Protein AF-A0AAI9K6M0-F1 (afdb_monomer)

Radius of gyration: 14.56 Å; Cα contacts (8 Å, |Δi|>4): 240; chains: 1; bounding box: 34×41×42 Å

Sequence (107 aa):
MFKSKKRSLSAPARIVSADGNKVVVEVEIDKAKYRRGQVVVATVSTKEKTTEGKPVIVSDVVAQGPIAEVSGKRVTICSSRNNPIVSRRAATEAKKHDTKVNVRVVQ

pLDDT: mean 75.02, std 12.08, range [38.41, 88.19]

Structure (mmCIF, N/CA/C/O backbone):
data_AF-A0AAI9K6M0-F1
#
_entry.id   AF-A0AAI9K6M0-F1
#
loop_
_atom_site.group_PDB
_atom_site.id
_atom_site.type_symbol
_atom_site.label_atom_id
_atom_site.label_alt_id
_atom_site.label_comp_id
_atom_site.label_asym_id
_atom_site.label_entity_id
_atom_site.label_seq_id
_atom_site.pdbx_PDB_ins_code
_atom_site.Cartn_x
_atom_site.Cartn_y
_atom_site.Cartn_z
_atom_site.occupancy
_atom_site.B_iso_or_equiv
_atom_site.auth_seq_id
_atom_site.auth_comp_id
_atom_site.auth_asym_id
_atom_site.auth_atom_id
_atom_site.pdbx_PDB_model_num
ATOM 1 N N . MET A 1 1 ? -20.239 31.210 7.810 1.00 39.84 1 MET A N 1
ATOM 2 C CA . MET A 1 1 ? -20.143 29.779 7.429 1.00 39.84 1 MET A CA 1
ATOM 3 C C . MET A 1 1 ? -18.761 29.501 6.847 1.00 39.84 1 MET A C 1
ATOM 5 O O . MET A 1 1 ? -18.516 29.821 5.690 1.00 39.84 1 MET A O 1
ATOM 9 N N . PHE A 1 2 ? -17.832 28.956 7.633 1.00 38.41 2 PHE A N 1
ATOM 10 C CA . PHE A 1 2 ? -16.512 28.576 7.121 1.00 38.41 2 PHE A CA 1
ATOM 11 C C . PHE A 1 2 ? -16.625 27.242 6.374 1.00 38.41 2 PHE A C 1
ATOM 13 O O . PHE A 1 2 ? -16.805 26.191 6.986 1.00 38.41 2 PHE A O 1
ATOM 20 N N . LYS A 1 3 ? -16.535 27.274 5.038 1.00 41.66 3 LYS A N 1
ATOM 21 C CA . LYS A 1 3 ? -16.321 26.067 4.231 1.00 41.66 3 LYS A CA 1
ATOM 22 C C . LYS A 1 3 ? -14.910 25.555 4.528 1.00 41.66 3 LYS A C 1
ATOM 24 O O . LYS A 1 3 ? -13.955 25.965 3.873 1.00 41.66 3 LYS A O 1
ATOM 29 N N . SER A 1 4 ? -14.765 24.683 5.525 1.00 43.78 4 SER A N 1
ATOM 30 C CA . SER A 1 4 ? -13.526 23.935 5.741 1.00 43.78 4 SER A CA 1
ATOM 31 C C . SER A 1 4 ? -13.212 23.160 4.465 1.00 43.78 4 SER A C 1
ATOM 33 O O . SER A 1 4 ? -13.819 22.123 4.201 1.00 43.78 4 SER A O 1
ATOM 35 N N . LYS A 1 5 ? -12.283 23.676 3.645 1.00 43.12 5 LYS A N 1
ATOM 36 C CA . LYS A 1 5 ? -11.641 22.919 2.565 1.00 43.12 5 LYS A CA 1
ATOM 37 C C . LYS A 1 5 ? -11.076 21.661 3.219 1.00 43.12 5 LYS A C 1
ATOM 39 O O . LYS A 1 5 ? -10.039 21.730 3.877 1.00 43.12 5 LYS A O 1
ATOM 44 N N . LYS A 1 6 ? -11.776 20.529 3.096 1.00 47.91 6 LYS A N 1
ATOM 45 C CA . LYS A 1 6 ? -11.281 19.215 3.509 1.00 47.91 6 LYS A CA 1
ATOM 46 C C . LYS A 1 6 ? -9.987 18.973 2.736 1.00 47.91 6 LYS A C 1
ATOM 48 O O . LYS A 1 6 ? -10.017 18.591 1.571 1.00 47.91 6 LYS A O 1
ATOM 53 N N . ARG A 1 7 ? -8.843 19.288 3.351 1.00 52.66 7 ARG A N 1
ATOM 54 C CA . ARG A 1 7 ? -7.521 18.985 2.798 1.00 52.66 7 ARG A CA 1
ATOM 55 C C . ARG A 1 7 ? -7.495 17.478 2.575 1.00 52.66 7 ARG A C 1
ATOM 57 O O . ARG A 1 7 ? -7.695 16.732 3.532 1.00 52.66 7 ARG A O 1
ATOM 64 N N . SER A 1 8 ? -7.301 17.036 1.333 1.00 59.09 8 SER A N 1
ATOM 65 C CA . SER A 1 8 ? -7.105 15.618 1.050 1.00 59.09 8 SER A CA 1
ATOM 66 C C . SER A 1 8 ? -5.919 15.146 1.884 1.00 59.09 8 SER A C 1
ATOM 68 O O . SER A 1 8 ? -4.797 15.616 1.689 1.00 59.09 8 SER A O 1
ATOM 70 N N . LEU A 1 9 ? -6.179 14.283 2.861 1.00 70.75 9 LEU A N 1
ATOM 71 C CA . LEU A 1 9 ? -5.144 13.711 3.709 1.00 70.75 9 LEU A CA 1
ATOM 72 C C . LEU A 1 9 ? -4.280 12.819 2.823 1.00 70.75 9 LEU A C 1
ATOM 74 O O . LEU A 1 9 ? -4.742 11.768 2.394 1.00 70.75 9 LEU A O 1
ATOM 78 N N . SER A 1 10 ? -3.074 13.288 2.512 1.00 76.06 10 SER A N 1
ATOM 79 C CA . SER A 1 10 ? -2.064 12.584 1.727 1.00 76.06 10 SER A CA 1
ATOM 80 C C . SER A 1 10 ? -0.781 12.565 2.540 1.00 76.06 10 SER A C 1
ATOM 82 O O . SER A 1 10 ? -0.367 13.614 3.043 1.00 76.06 10 SER A O 1
ATOM 84 N N . ALA A 1 11 ? -0.180 11.391 2.692 1.00 81.38 11 ALA A N 1
ATOM 85 C CA . ALA A 1 11 ? 1.047 11.225 3.446 1.00 81.38 11 ALA A CA 1
ATOM 86 C C . ALA A 1 11 ? 2.045 10.360 2.686 1.00 81.38 11 ALA A C 1
ATOM 88 O O . ALA A 1 11 ? 1.659 9.319 2.150 1.00 81.38 11 ALA A O 1
ATOM 89 N N . PRO A 1 12 ? 3.330 10.732 2.712 1.00 83.81 12 PRO A N 1
ATOM 90 C CA . PRO A 1 12 ? 4.367 9.809 2.320 1.00 83.81 12 PRO A CA 1
ATOM 91 C C . PRO A 1 12 ? 4.419 8.601 3.258 1.00 83.81 12 PRO A C 1
ATOM 93 O O . PRO A 1 12 ? 4.212 8.718 4.468 1.00 83.81 12 PRO A O 1
ATOM 96 N N . ALA A 1 13 ? 4.694 7.444 2.676 1.00 85.25 13 ALA A N 1
ATOM 97 C CA . ALA A 1 13 ? 4.718 6.151 3.322 1.00 85.25 13 ALA A CA 1
ATOM 98 C C . ALA A 1 13 ? 5.705 5.205 2.630 1.00 85.25 13 ALA A C 1
ATOM 100 O O . ALA A 1 13 ? 6.213 5.488 1.544 1.00 85.25 13 ALA A O 1
ATOM 101 N N . ARG A 1 14 ? 5.938 4.052 3.248 1.00 85.00 14 ARG A N 1
ATOM 102 C CA . ARG A 1 14 ? 6.734 2.945 2.710 1.00 85.00 14 ARG A CA 1
ATOM 103 C C . ARG A 1 14 ? 5.972 1.641 2.867 1.00 85.00 14 ARG A C 1
ATOM 105 O O . ARG A 1 14 ? 5.189 1.498 3.803 1.00 85.00 14 ARG A O 1
ATOM 112 N N . ILE A 1 15 ? 6.183 0.686 1.969 1.00 84.19 15 ILE A N 1
ATOM 113 C CA . ILE A 1 15 ? 5.539 -0.629 2.071 1.00 84.19 15 ILE A CA 1
ATOM 114 C C . ILE A 1 15 ? 6.376 -1.520 2.975 1.00 84.19 15 ILE A C 1
ATOM 116 O O . ILE A 1 15 ? 7.538 -1.791 2.690 1.00 84.19 15 ILE A O 1
ATOM 120 N N . VAL A 1 16 ? 5.760 -2.018 4.042 1.00 84.50 16 VAL A N 1
ATOM 121 C CA . VAL A 1 16 ? 6.390 -2.946 4.987 1.00 84.50 16 VAL A CA 1
ATOM 122 C C . VAL A 1 16 ? 6.048 -4.388 4.618 1.00 84.50 16 VAL A C 1
ATOM 124 O O . VAL A 1 16 ? 6.925 -5.257 4.580 1.00 84.50 16 VAL A O 1
ATOM 127 N N . SER A 1 17 ? 4.778 -4.647 4.293 1.00 82.25 17 SER A N 1
ATOM 128 C CA . SER A 1 17 ? 4.329 -5.966 3.843 1.00 82.25 17 SER A CA 1
ATOM 129 C C . SER A 1 17 ? 3.220 -5.891 2.806 1.00 82.25 17 SER A C 1
ATOM 131 O O . SER A 1 17 ? 2.437 -4.942 2.784 1.00 82.25 17 SER A O 1
ATOM 133 N N . ALA A 1 18 ? 3.146 -6.922 1.973 1.00 77.88 18 ALA A N 1
ATOM 134 C CA . ALA A 1 18 ? 2.099 -7.124 0.986 1.00 77.88 18 ALA A CA 1
ATOM 135 C C . ALA A 1 18 ? 1.746 -8.618 0.957 1.00 77.88 18 ALA A C 1
ATOM 137 O O . ALA A 1 18 ? 2.370 -9.398 0.242 1.00 77.88 18 ALA A O 1
ATOM 138 N N . ASP A 1 19 ? 0.748 -9.002 1.755 1.00 77.00 19 ASP A N 1
ATOM 139 C CA . ASP A 1 19 ? 0.326 -10.388 1.958 1.00 77.00 19 ASP A CA 1
ATOM 140 C C . ASP A 1 19 ? -1.116 -10.577 1.485 1.00 77.00 19 ASP A C 1
ATOM 142 O O . ASP A 1 19 ? -2.080 -10.145 2.124 1.00 77.00 19 ASP A O 1
ATOM 146 N N . GLY A 1 20 ? -1.275 -11.238 0.336 1.00 76.31 20 GLY A N 1
ATOM 147 C CA . GLY A 1 20 ? -2.587 -11.491 -0.257 1.00 76.31 20 GLY A CA 1
ATOM 148 C C . GLY A 1 20 ? -3.336 -10.190 -0.557 1.00 76.31 20 GLY A C 1
ATOM 149 O O . GLY A 1 20 ? -2.953 -9.448 -1.457 1.00 76.31 20 GLY A O 1
ATOM 150 N N . ASN A 1 21 ? -4.416 -9.934 0.186 1.00 78.88 21 ASN A N 1
ATOM 151 C CA . ASN A 1 21 ? -5.248 -8.733 0.066 1.00 78.88 21 ASN A CA 1
ATOM 152 C C . ASN A 1 21 ? -4.932 -7.651 1.119 1.00 78.88 21 ASN A C 1
ATOM 154 O O . ASN A 1 21 ? -5.625 -6.632 1.184 1.00 78.88 21 ASN A O 1
ATOM 158 N N . LYS A 1 22 ? -3.918 -7.875 1.961 1.00 81.88 22 LYS A N 1
ATOM 159 C CA . LYS A 1 22 ? -3.483 -6.944 3.004 1.00 81.88 22 LYS A CA 1
ATOM 160 C C . LYS A 1 22 ?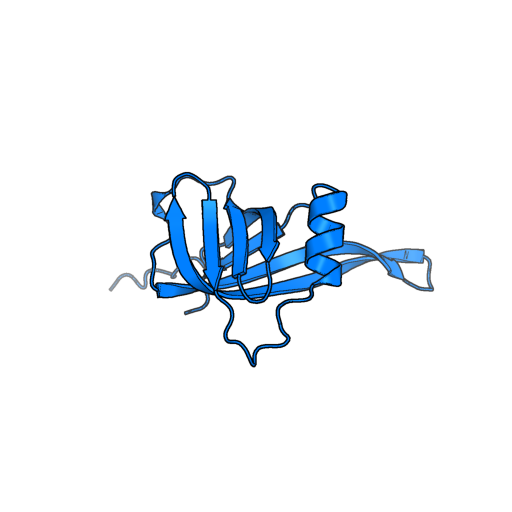 -2.165 -6.303 2.600 1.00 81.88 22 LYS A C 1
ATOM 162 O O . LYS A 1 22 ? -1.188 -6.994 2.325 1.00 81.88 22 LYS A O 1
ATOM 167 N N . VAL A 1 23 ? -2.126 -4.977 2.622 1.00 84.75 23 VAL A N 1
ATOM 168 C CA . VAL A 1 23 ? -0.893 -4.210 2.434 1.00 84.75 23 VAL A CA 1
ATOM 169 C C . VAL A 1 23 ? -0.662 -3.381 3.684 1.00 84.75 23 VAL A C 1
ATOM 171 O O . VAL A 1 23 ? -1.525 -2.612 4.104 1.00 84.75 23 VAL A O 1
ATOM 174 N N . VAL A 1 24 ? 0.500 -3.564 4.298 1.00 85.81 24 VAL A N 1
ATOM 175 C CA . VAL A 1 24 ? 0.929 -2.805 5.470 1.00 85.81 24 VAL A CA 1
ATOM 176 C C . VAL A 1 24 ? 1.875 -1.721 4.993 1.00 85.81 24 VAL A C 1
ATOM 178 O O . VAL A 1 24 ? 2.936 -2.013 4.434 1.00 85.81 24 VAL A O 1
ATOM 181 N N . VAL A 1 25 ? 1.490 -0.473 5.233 1.00 85.69 25 VAL A N 1
ATOM 182 C CA . VAL A 1 25 ? 2.296 0.704 4.919 1.00 85.69 25 VAL A CA 1
ATOM 183 C C . VAL A 1 25 ? 2.705 1.410 6.201 1.00 85.69 25 VAL A C 1
ATOM 185 O O . VAL A 1 25 ? 1.931 1.494 7.149 1.00 85.69 25 VAL A O 1
ATOM 188 N N . GLU A 1 26 ? 3.920 1.929 6.240 1.00 86.69 26 GLU A N 1
ATOM 189 C CA . GLU A 1 26 ? 4.406 2.777 7.319 1.00 86.69 26 GLU A CA 1
ATOM 190 C C . GLU A 1 26 ? 4.414 4.225 6.842 1.00 86.69 26 GLU A C 1
ATOM 192 O O . GLU A 1 26 ? 5.143 4.566 5.915 1.00 86.69 26 GLU A O 1
ATOM 197 N N . VAL A 1 27 ? 3.560 5.066 7.425 1.00 85.31 27 VAL A N 1
ATOM 198 C CA . VAL A 1 27 ? 3.442 6.487 7.081 1.00 85.31 27 VAL A CA 1
ATOM 199 C C . VAL A 1 27 ? 4.493 7.310 7.827 1.00 85.31 27 VAL A C 1
ATOM 201 O O . VAL A 1 27 ? 4.728 7.118 9.017 1.00 85.31 27 VAL A O 1
ATOM 204 N N . GLU A 1 28 ? 5.115 8.277 7.151 1.00 81.38 28 GLU A N 1
ATOM 205 C CA . GLU A 1 28 ? 6.121 9.153 7.777 1.00 81.38 28 GLU A CA 1
ATOM 206 C C . GLU A 1 28 ? 5.481 10.161 8.759 1.00 81.38 28 GLU A C 1
ATOM 208 O O . GLU A 1 28 ? 6.175 10.730 9.600 1.00 81.38 28 GLU A O 1
ATOM 213 N N . ILE A 1 29 ? 4.158 10.369 8.681 1.00 70.75 29 ILE A N 1
ATOM 214 C CA . ILE A 1 29 ? 3.406 11.336 9.498 1.00 70.75 29 ILE A CA 1
ATOM 215 C C . ILE A 1 29 ? 2.814 10.665 10.745 1.00 70.75 29 ILE A C 1
ATOM 217 O O . ILE A 1 29 ? 2.391 9.512 10.711 1.00 70.75 29 ILE A O 1
ATOM 221 N N . ASP A 1 30 ? 2.739 11.421 11.839 1.00 61.47 30 ASP A N 1
ATOM 222 C CA . ASP A 1 30 ? 2.202 10.963 13.118 1.00 61.47 30 ASP A CA 1
ATOM 223 C C . ASP A 1 30 ? 0.717 10.538 13.071 1.00 61.47 30 ASP A C 1
ATOM 225 O O . ASP A 1 30 ? -0.098 11.069 12.306 1.00 61.47 30 ASP A O 1
ATOM 229 N N . LYS A 1 31 ? 0.379 9.584 13.948 1.00 56.75 31 LYS A N 1
ATOM 230 C CA . LYS A 1 31 ? -0.835 8.739 14.009 1.00 56.75 31 LYS A CA 1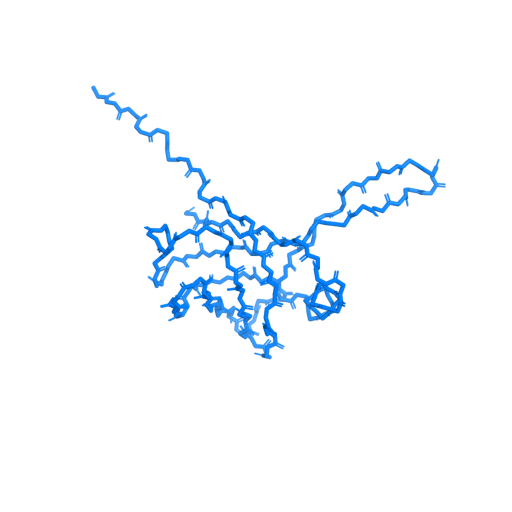
ATOM 231 C C . LYS A 1 31 ? -2.188 9.444 13.903 1.00 56.75 31 LYS A C 1
ATOM 233 O O . LYS A 1 31 ? -3.188 8.803 13.591 1.00 56.75 31 LYS A O 1
ATOM 238 N N . ALA A 1 32 ? -2.254 10.744 14.165 1.00 57.97 32 ALA A N 1
ATOM 239 C CA . ALA A 1 32 ? -3.507 11.457 14.413 1.00 57.97 32 ALA A CA 1
ATOM 240 C C . ALA A 1 32 ? -4.432 11.610 13.186 1.00 57.97 32 ALA A C 1
ATOM 242 O O . ALA A 1 32 ? -5.569 12.065 13.326 1.00 57.97 32 ALA A O 1
ATOM 243 N N . LYS A 1 33 ? -3.969 11.260 11.979 1.00 73.12 33 LYS A N 1
ATOM 244 C CA . LYS A 1 33 ? -4.681 11.550 10.723 1.00 73.12 33 LYS A CA 1
ATOM 245 C C . LYS A 1 33 ? -5.419 10.368 10.095 1.00 73.12 33 LYS A C 1
ATOM 247 O O . LYS A 1 33 ? -6.359 10.609 9.339 1.00 73.12 33 LYS A O 1
ATOM 252 N N . TYR A 1 34 ? -5.033 9.135 10.414 1.00 79.19 34 TYR A N 1
ATOM 253 C CA . TYR A 1 34 ? -5.625 7.926 9.840 1.00 79.19 34 TYR A CA 1
ATOM 254 C C . TYR A 1 34 ? -6.426 7.166 10.895 1.00 79.19 34 TYR A C 1
ATOM 256 O O . TYR A 1 34 ? -5.966 6.960 12.016 1.00 79.19 34 TYR A O 1
ATOM 264 N N . ARG A 1 35 ? -7.640 6.751 10.540 1.00 83.31 35 ARG A N 1
ATOM 265 C CA . ARG A 1 35 ? -8.568 6.030 11.415 1.00 83.31 35 ARG A CA 1
ATOM 266 C C . ARG A 1 35 ? -9.045 4.753 10.741 1.00 83.31 35 ARG A C 1
ATOM 268 O O . ARG A 1 35 ? -9.266 4.721 9.531 1.00 83.31 35 ARG A O 1
ATOM 275 N N . ARG A 1 36 ? -9.254 3.714 11.550 1.00 87.25 36 ARG A N 1
ATOM 276 C CA . ARG A 1 36 ? -9.854 2.451 11.107 1.00 87.25 36 ARG A CA 1
ATOM 277 C C . ARG A 1 36 ? -11.180 2.716 10.383 1.00 87.25 36 ARG A C 1
ATOM 279 O O . ARG A 1 36 ? -11.956 3.569 10.806 1.00 87.25 36 ARG A O 1
ATOM 286 N N . GLY A 1 37 ? -11.416 1.999 9.288 1.00 84.06 37 GLY A N 1
ATOM 287 C CA . GLY A 1 37 ? -12.609 2.140 8.449 1.00 84.06 37 GLY A CA 1
ATOM 288 C C . GLY A 1 37 ? -12.532 3.240 7.385 1.00 84.06 37 GLY A C 1
ATOM 289 O O . GLY A 1 37 ? -13.338 3.218 6.461 1.00 84.06 37 GLY A O 1
ATOM 290 N N . GLN A 1 38 ? -11.560 4.161 7.441 1.00 86.50 38 GLN A N 1
ATOM 291 C CA . GLN A 1 38 ? -11.348 5.099 6.335 1.00 86.50 38 GLN A CA 1
ATOM 292 C C . GLN A 1 38 ? -10.873 4.354 5.092 1.00 86.50 38 GLN A C 1
ATOM 294 O O . GLN A 1 38 ? -9.979 3.514 5.180 1.00 86.50 38 GLN A O 1
ATOM 299 N N . VAL A 1 39 ? -11.435 4.692 3.934 1.00 86.00 39 VAL A N 1
ATOM 300 C CA . VAL A 1 39 ? -10.952 4.178 2.654 1.00 86.00 39 VAL A CA 1
ATOM 301 C C . VAL A 1 39 ? -9.723 4.977 2.242 1.00 86.00 39 VAL A C 1
ATOM 303 O O . VAL A 1 39 ? -9.735 6.209 2.211 1.00 86.00 39 VAL A O 1
ATOM 306 N N . VAL A 1 40 ? -8.642 4.268 1.943 1.00 86.06 40 VAL A N 1
ATOM 307 C CA . VAL A 1 40 ? -7.387 4.857 1.485 1.00 86.06 40 VAL A CA 1
ATOM 308 C C . VAL A 1 40 ? -6.929 4.219 0.187 1.00 86.06 40 VAL A C 1
ATOM 310 O O . VAL A 1 40 ? -7.252 3.070 -0.115 1.00 86.06 40 VAL A O 1
ATOM 313 N N . VAL A 1 41 ? -6.147 4.986 -0.561 1.00 86.00 41 VAL A N 1
ATOM 314 C CA . VAL A 1 41 ? -5.421 4.550 -1.749 1.00 86.00 41 VAL A CA 1
ATOM 315 C C . VAL A 1 41 ? -3.941 4.794 -1.498 1.00 86.00 41 VAL A C 1
ATOM 317 O O . VAL A 1 41 ? -3.546 5.905 -1.143 1.00 86.00 41 VAL A O 1
ATOM 320 N N . ALA A 1 42 ? -3.131 3.757 -1.669 1.00 83.12 42 ALA A N 1
ATOM 321 C CA . ALA A 1 42 ? -1.681 3.832 -1.654 1.00 83.12 42 ALA A CA 1
ATOM 322 C C . ALA A 1 42 ? -1.170 3.778 -3.095 1.00 83.12 42 ALA A C 1
ATOM 324 O O . ALA A 1 42 ? -1.440 2.810 -3.805 1.00 83.12 42 ALA A O 1
ATOM 325 N N . THR A 1 43 ? -0.431 4.799 -3.521 1.00 84.69 43 THR A N 1
ATOM 326 C CA . THR A 1 43 ? 0.166 4.887 -4.858 1.00 84.69 43 THR A CA 1
ATOM 327 C C . THR A 1 43 ? 1.679 4.983 -4.769 1.00 84.69 43 THR A C 1
ATOM 329 O O . THR A 1 43 ? 2.193 5.760 -3.964 1.00 84.69 43 THR A O 1
ATOM 332 N N . VAL A 1 44 ? 2.398 4.249 -5.608 1.00 82.19 44 VAL A N 1
ATOM 333 C CA . VAL A 1 44 ? 3.837 4.436 -5.807 1.00 82.19 44 VAL A CA 1
ATOM 334 C C . VAL A 1 44 ? 4.047 5.325 -7.025 1.00 82.19 44 VAL A C 1
ATOM 336 O O . VAL A 1 44 ? 3.329 5.181 -8.007 1.00 82.19 44 VAL A O 1
ATOM 339 N N . SER A 1 45 ? 5.003 6.249 -6.960 1.00 77.75 45 SER A N 1
ATOM 340 C CA . SER A 1 45 ? 5.374 7.079 -8.108 1.00 77.75 45 SER A CA 1
ATOM 341 C C . SER A 1 45 ? 6.798 6.750 -8.538 1.00 77.75 45 SER A C 1
ATOM 343 O O . SER A 1 45 ? 7.740 6.941 -7.768 1.00 77.75 45 SER A O 1
ATOM 345 N N . THR A 1 46 ? 6.957 6.276 -9.767 1.00 71.12 46 THR A N 1
ATOM 346 C CA . THR A 1 46 ? 8.242 5.955 -10.390 1.00 71.12 46 THR A CA 1
ATOM 347 C C . THR A 1 46 ? 8.556 6.981 -11.473 1.00 71.12 46 THR A C 1
ATOM 349 O O . THR A 1 46 ? 7.676 7.478 -12.174 1.00 71.12 46 THR A O 1
ATOM 352 N N . LYS A 1 47 ? 9.832 7.363 -11.586 1.00 70.75 47 LYS A N 1
ATOM 353 C CA . LYS A 1 47 ? 10.306 8.162 -12.721 1.00 70.75 47 LYS A CA 1
ATOM 354 C C . LYS A 1 47 ? 10.723 7.207 -13.827 1.00 70.75 47 LYS A C 1
ATOM 356 O O . LYS A 1 47 ? 11.727 6.515 -13.686 1.00 70.75 47 LYS A O 1
ATOM 361 N N . GLU A 1 48 ? 9.983 7.219 -14.920 1.00 72.44 48 GLU A N 1
ATOM 362 C CA . GLU A 1 48 ? 10.301 6.480 -16.136 1.00 72.44 48 GLU A CA 1
ATOM 363 C C . GLU A 1 48 ? 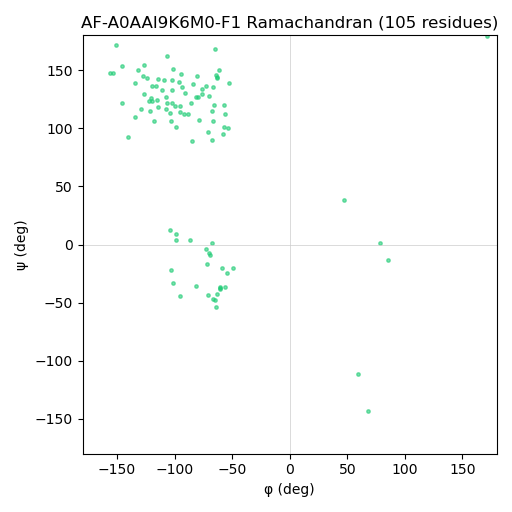10.793 7.435 -17.221 1.00 72.44 48 GLU A C 1
ATOM 365 O O . GLU A 1 48 ? 10.602 8.649 -17.135 1.00 72.44 48 GLU A O 1
ATOM 370 N N . LYS A 1 49 ? 11.460 6.906 -18.246 1.00 74.56 49 LYS A N 1
ATOM 371 C CA . LYS A 1 49 ? 11.778 7.666 -19.457 1.00 74.56 49 LYS A CA 1
ATOM 372 C C . LYS A 1 49 ? 10.802 7.244 -20.543 1.00 74.56 49 LYS A C 1
ATOM 374 O O . LYS A 1 49 ? 10.607 6.052 -20.754 1.00 74.56 49 LYS A O 1
ATOM 379 N N . THR A 1 50 ? 10.211 8.208 -21.237 1.00 73.50 50 THR A N 1
ATOM 380 C CA . THR A 1 50 ? 9.433 7.914 -22.441 1.00 73.50 50 THR A CA 1
ATOM 381 C C . THR A 1 50 ? 10.339 7.350 -23.529 1.00 73.50 50 THR A C 1
ATOM 383 O O . THR A 1 50 ? 11.566 7.441 -23.454 1.00 73.50 50 THR A O 1
ATOM 386 N N . THR A 1 51 ? 9.734 6.820 -24.588 1.00 74.12 51 THR A N 1
ATOM 387 C CA . THR A 1 51 ? 10.438 6.422 -25.815 1.00 74.12 51 THR A CA 1
ATOM 388 C C . THR A 1 51 ? 11.267 7.561 -26.428 1.00 74.12 51 THR A C 1
ATOM 390 O O . THR A 1 51 ? 12.272 7.295 -27.074 1.00 74.12 51 THR A O 1
ATOM 393 N N . GLU A 1 52 ? 10.918 8.824 -26.158 1.00 77.12 52 GLU A N 1
ATOM 394 C CA . GLU A 1 52 ? 11.690 10.020 -26.541 1.00 77.12 52 GLU A CA 1
ATOM 395 C C . GLU A 1 52 ? 12.789 10.415 -25.527 1.00 77.12 52 GLU A C 1
ATOM 397 O O . GLU A 1 52 ? 13.413 11.467 -25.654 1.00 77.12 52 GLU A O 1
ATOM 402 N N . GLY A 1 53 ? 13.006 9.628 -24.470 1.00 74.06 53 GLY A N 1
ATOM 403 C CA . GLY A 1 53 ? 14.010 9.885 -23.432 1.00 74.06 53 GLY A CA 1
ATOM 404 C C . GLY A 1 53 ? 13.621 10.938 -22.386 1.00 74.06 53 GLY A C 1
ATOM 405 O O . GLY A 1 53 ? 14.407 11.199 -21.470 1.00 74.06 53 GLY A O 1
ATOM 406 N N . LYS A 1 54 ? 12.419 11.526 -22.469 1.00 77.81 54 LYS A N 1
ATOM 407 C CA . LYS A 1 54 ? 11.933 12.518 -21.496 1.00 77.81 54 LYS A CA 1
ATOM 408 C C . LYS A 1 54 ? 11.503 11.827 -20.198 1.00 77.81 54 LYS A C 1
ATOM 410 O O . LYS A 1 54 ? 10.785 10.830 -20.260 1.00 77.81 54 LYS A O 1
ATOM 415 N N . PRO A 1 55 ? 11.894 12.339 -19.019 1.00 72.88 55 PRO A N 1
ATOM 416 C CA . PRO A 1 55 ? 11.441 11.779 -17.755 1.00 72.88 55 PRO A CA 1
ATOM 417 C C . PRO A 1 55 ? 9.946 12.063 -17.541 1.00 72.88 55 PRO A C 1
ATOM 419 O O . PRO A 1 55 ? 9.515 13.214 -17.593 1.00 72.88 55 PRO A O 1
ATOM 422 N N . VAL A 1 56 ? 9.167 11.024 -17.252 1.00 73.94 56 VAL A N 1
ATOM 423 C CA . VAL A 1 56 ? 7.747 11.079 -16.883 1.00 73.94 56 VAL A CA 1
ATOM 424 C C . VAL A 1 56 ? 7.562 10.394 -15.533 1.00 73.94 56 VAL A C 1
ATOM 426 O O . VAL A 1 56 ? 8.240 9.422 -15.214 1.00 73.94 56 VAL A O 1
ATOM 429 N N . ILE A 1 57 ? 6.668 10.934 -14.704 1.00 71.19 57 ILE A N 1
ATOM 430 C CA . ILE A 1 57 ? 6.296 10.309 -13.434 1.00 71.19 57 ILE A CA 1
ATOM 431 C C . ILE A 1 57 ? 5.081 9.426 -13.693 1.00 71.19 57 ILE A C 1
ATOM 433 O O . ILE A 1 57 ? 3.995 9.936 -13.968 1.00 71.19 57 ILE A O 1
ATOM 437 N N . VAL A 1 58 ? 5.266 8.117 -13.583 1.00 67.50 58 VAL A N 1
ATOM 438 C CA . VAL A 1 58 ? 4.187 7.130 -13.624 1.00 67.50 58 VAL A CA 1
ATOM 439 C C . VAL A 1 58 ? 3.762 6.857 -12.187 1.00 67.50 58 VAL A C 1
ATOM 441 O O . VAL A 1 58 ? 4.599 6.786 -11.290 1.00 67.50 58 VAL A O 1
ATOM 444 N N . SER A 1 59 ? 2.455 6.810 -11.933 1.00 72.31 59 SER A N 1
ATOM 445 C CA . SER A 1 59 ? 1.927 6.499 -10.605 1.00 72.31 59 SER A CA 1
ATOM 446 C C . SER A 1 59 ? 1.044 5.270 -10.671 1.00 72.31 59 SER A C 1
ATOM 448 O O . SER A 1 59 ? -0.024 5.316 -11.276 1.00 72.31 59 SER A O 1
ATOM 450 N N . ASP A 1 60 ? 1.474 4.209 -10.002 1.00 75.69 60 ASP A N 1
ATOM 451 C CA . ASP A 1 60 ? 0.736 2.958 -9.916 1.00 75.69 60 ASP A CA 1
ATOM 452 C C . ASP A 1 60 ? 0.034 2.840 -8.575 1.00 75.69 60 ASP A C 1
ATOM 454 O O . ASP A 1 60 ? 0.572 3.202 -7.522 1.00 75.69 60 ASP A O 1
ATOM 458 N N . VAL A 1 61 ? -1.179 2.294 -8.598 1.00 77.50 61 VAL A N 1
ATOM 459 C CA . VAL A 1 61 ? -1.887 1.976 -7.363 1.00 77.50 61 VAL A CA 1
ATOM 460 C C . VAL A 1 61 ? -1.384 0.645 -6.819 1.00 77.50 61 VAL A C 1
ATOM 462 O O . VAL A 1 61 ? -1.357 -0.377 -7.502 1.00 77.50 61 VAL A O 1
ATOM 465 N N . VAL A 1 62 ? -0.973 0.678 -5.557 1.00 79.44 62 VAL A N 1
ATOM 466 C CA . VAL A 1 62 ? -0.403 -0.463 -4.848 1.00 79.44 62 VAL A CA 1
ATOM 467 C C . VAL A 1 62 ? -1.418 -1.112 -3.919 1.00 79.44 62 VAL A C 1
ATOM 469 O O . VAL A 1 62 ? -1.369 -2.317 -3.691 1.00 79.44 62 VAL A O 1
ATOM 472 N N . ALA A 1 63 ? -2.323 -0.321 -3.349 1.00 80.44 63 ALA A N 1
ATOM 473 C CA . ALA A 1 63 ? -3.419 -0.831 -2.542 1.00 80.44 63 ALA A CA 1
ATOM 474 C C . ALA A 1 63 ? -4.577 0.157 -2.520 1.00 80.44 63 ALA A C 1
ATOM 476 O O . ALA A 1 63 ? -4.367 1.370 -2.496 1.00 80.44 63 ALA A O 1
ATOM 477 N N . GLN A 1 64 ? -5.800 -0.364 -2.444 1.00 84.62 64 GLN A N 1
ATOM 478 C CA . GLN A 1 64 ? -6.984 0.451 -2.213 1.00 84.62 64 GLN A CA 1
ATOM 479 C C . GLN A 1 64 ? -8.003 -0.307 -1.375 1.00 84.62 64 GLN A C 1
ATOM 481 O O . GLN A 1 64 ? -8.516 -1.355 -1.777 1.00 84.62 64 GLN A O 1
ATOM 486 N N . GLY A 1 65 ? -8.364 0.274 -0.237 1.00 86.06 65 GLY A N 1
ATOM 487 C CA . GLY A 1 65 ? -9.371 -0.308 0.632 1.00 86.06 65 GLY A CA 1
ATOM 488 C C . GLY A 1 65 ? -9.488 0.387 1.982 1.00 86.06 65 GLY A C 1
ATOM 489 O O . GLY A 1 65 ? -8.778 1.361 2.252 1.00 86.06 65 GLY A O 1
ATOM 490 N N . PRO A 1 66 ? -10.405 -0.093 2.835 1.00 87.88 66 PRO A N 1
ATOM 491 C CA . PRO A 1 66 ? -10.514 0.371 4.205 1.00 87.88 66 PRO A CA 1
ATOM 492 C C . PRO A 1 66 ? -9.250 0.066 5.017 1.00 87.88 66 PRO A C 1
ATOM 494 O O . PRO A 1 66 ? -8.633 -0.998 4.899 1.00 87.88 66 PRO A O 1
ATOM 497 N N . ILE A 1 67 ? -8.913 0.986 5.917 1.00 88.19 67 ILE A N 1
ATOM 498 C CA . ILE A 1 67 ? -7.923 0.752 6.963 1.00 88.19 67 ILE A CA 1
ATOM 499 C C . ILE A 1 67 ? -8.484 -0.280 7.942 1.00 88.19 67 ILE A C 1
ATOM 501 O O . ILE A 1 67 ? -9.465 -0.019 8.645 1.00 88.19 67 ILE A O 1
ATOM 505 N N . ALA A 1 68 ? -7.843 -1.442 8.008 1.00 87.06 68 ALA A N 1
ATOM 506 C CA . ALA A 1 68 ? -8.186 -2.507 8.940 1.00 87.06 68 ALA A CA 1
ATOM 507 C C . ALA A 1 68 ? -7.603 -2.265 10.335 1.00 87.06 68 ALA A C 1
ATOM 509 O O . ALA A 1 68 ? -8.265 -2.576 11.324 1.00 87.06 68 ALA A O 1
ATOM 510 N N . GLU A 1 69 ? -6.401 -1.690 10.412 1.00 86.81 69 GLU A N 1
ATOM 511 C CA . GLU A 1 69 ? -5.672 -1.473 11.662 1.00 86.81 69 GLU A CA 1
ATOM 512 C C . GLU A 1 69 ? -4.720 -0.275 11.543 1.00 86.81 69 GLU A C 1
ATOM 514 O O . GLU A 1 69 ? -4.178 -0.009 10.469 1.00 86.81 69 GLU A O 1
ATOM 519 N N . VAL A 1 70 ? -4.516 0.436 12.654 1.00 86.38 70 VAL A N 1
ATOM 520 C CA . VAL A 1 70 ? -3.494 1.479 12.799 1.00 86.38 70 VAL A CA 1
ATOM 521 C C . VAL A 1 70 ? -2.704 1.177 14.067 1.00 86.38 70 VAL A C 1
ATOM 523 O O . VAL A 1 70 ? -3.262 1.210 15.161 1.00 86.38 70 VAL A O 1
ATOM 526 N N . SER A 1 71 ? -1.410 0.900 13.926 1.00 84.19 71 SER A N 1
ATOM 527 C CA . SER A 1 71 ? -0.503 0.623 15.039 1.00 84.19 71 SER A CA 1
ATOM 528 C C . SER A 1 71 ? 0.791 1.396 14.847 1.00 84.19 71 SER A C 1
ATOM 530 O O . SER A 1 71 ? 1.582 1.121 13.947 1.00 84.19 71 SER A O 1
ATOM 532 N N . GLY A 1 72 ? 1.032 2.411 15.676 1.00 83.00 72 GLY A N 1
ATOM 533 C CA . GLY A 1 72 ? 2.214 3.235 15.421 1.00 83.00 72 GLY A CA 1
ATOM 534 C C . GLY A 1 72 ? 2.062 4.034 14.128 1.00 83.00 72 GLY A C 1
ATOM 535 O O . GLY A 1 72 ? 0.970 4.431 13.739 1.00 83.00 72 GLY A O 1
ATOM 536 N N . LYS A 1 73 ? 3.172 4.181 13.418 1.00 84.88 73 LYS A N 1
ATOM 537 C CA . LYS A 1 73 ? 3.202 4.687 12.045 1.00 84.88 73 LYS A CA 1
ATOM 538 C C . LYS A 1 73 ? 2.674 3.674 11.021 1.00 84.88 73 LYS A C 1
ATOM 540 O O . LYS A 1 73 ? 2.592 3.996 9.843 1.00 84.88 73 LYS A O 1
ATOM 545 N N . ARG A 1 74 ? 2.320 2.451 11.432 1.00 86.31 74 ARG A N 1
ATOM 546 C CA . ARG A 1 74 ? 1.878 1.391 10.524 1.00 86.31 74 ARG A CA 1
ATOM 547 C C . ARG A 1 74 ? 0.369 1.422 10.347 1.00 86.31 74 ARG A C 1
ATOM 549 O O . ARG A 1 74 ? -0.391 1.441 11.314 1.00 86.31 74 ARG A O 1
ATOM 556 N N . VAL A 1 75 ? -0.049 1.393 9.094 1.00 86.88 75 VAL A N 1
ATOM 557 C CA . VAL A 1 75 ? -1.438 1.363 8.656 1.00 86.88 75 VAL A CA 1
ATOM 558 C C . VAL A 1 75 ? -1.625 0.117 7.805 1.00 86.88 75 VAL A C 1
ATOM 560 O O . VAL A 1 75 ? -0.936 -0.081 6.804 1.00 86.88 75 VAL A O 1
ATOM 563 N N . THR A 1 76 ? -2.572 -0.725 8.198 1.00 88.00 76 THR A N 1
ATOM 564 C CA . THR A 1 76 ? -2.931 -1.927 7.446 1.00 88.00 76 THR A CA 1
ATOM 565 C C . THR A 1 76 ? -4.117 -1.611 6.554 1.00 88.00 76 THR A C 1
ATOM 567 O O . THR A 1 76 ? -5.221 -1.355 7.038 1.00 88.00 76 THR A O 1
ATOM 570 N N . ILE A 1 77 ? -3.897 -1.654 5.247 1.00 86.88 77 ILE A N 1
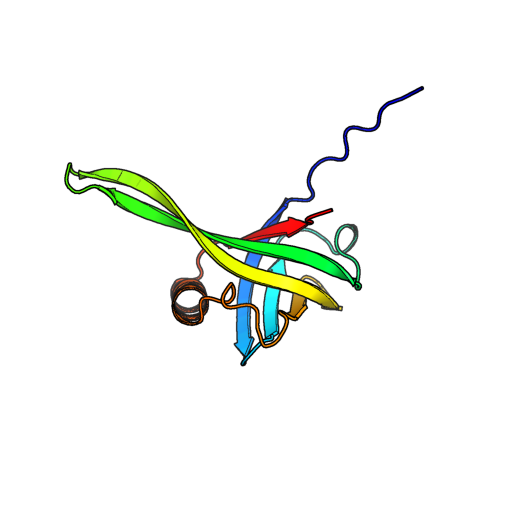ATOM 571 C CA . ILE A 1 77 ? -4.915 -1.462 4.219 1.00 86.88 77 ILE A CA 1
ATOM 572 C C . ILE A 1 77 ? -5.411 -2.843 3.807 1.00 86.88 77 ILE A C 1
ATOM 574 O O . ILE A 1 77 ? -4.636 -3.677 3.333 1.00 86.88 77 ILE A O 1
ATOM 578 N N . CYS A 1 78 ? -6.702 -3.098 3.998 1.00 84.62 78 CYS A N 1
ATOM 579 C CA . CYS A 1 78 ? -7.323 -4.343 3.569 1.00 84.62 78 CYS A CA 1
ATOM 580 C C . CYS A 1 78 ? -8.120 -4.069 2.301 1.00 84.62 78 CYS A C 1
ATOM 582 O O . CYS A 1 78 ? -9.170 -3.432 2.344 1.00 84.62 78 CYS A O 1
ATOM 584 N N . SER A 1 79 ? -7.607 -4.531 1.167 1.00 72.94 79 SER A N 1
ATOM 585 C CA . SER A 1 79 ? -8.324 -4.425 -0.101 1.00 72.94 79 SER A CA 1
ATOM 586 C C . SER A 1 79 ? -9.360 -5.548 -0.185 1.00 72.94 79 SER A C 1
ATOM 588 O O . SER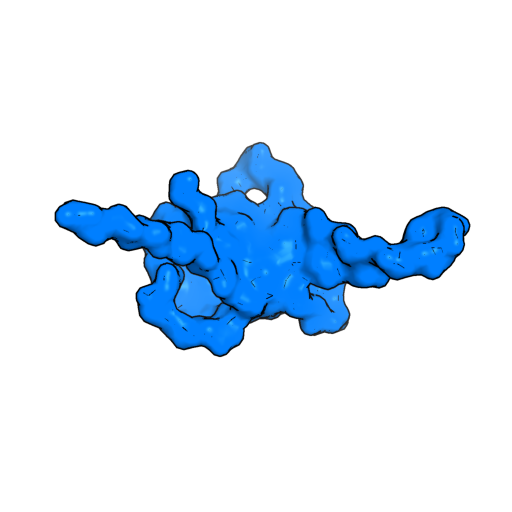 A 1 79 ? -9.147 -6.654 0.333 1.00 72.94 79 SER A O 1
ATOM 590 N N . SER A 1 80 ? -10.514 -5.283 -0.802 1.00 67.94 80 SER A N 1
ATOM 591 C CA . SER A 1 80 ? -11.504 -6.342 -1.015 1.00 67.94 80 SER A CA 1
ATOM 592 C C . SER A 1 80 ? -10.921 -7.407 -1.952 1.00 67.94 80 SER A C 1
ATOM 594 O O . SER A 1 80 ? -10.119 -7.101 -2.832 1.00 67.94 80 SER A O 1
ATOM 596 N N . ARG A 1 81 ? -11.290 -8.682 -1.747 1.00 57.84 81 ARG A N 1
ATOM 597 C CA . ARG A 1 81 ? -10.705 -9.827 -2.480 1.00 57.84 81 ARG A CA 1
ATOM 598 C C . ARG A 1 81 ? -10.882 -9.741 -4.002 1.00 57.84 81 ARG A C 1
ATOM 600 O O . ARG A 1 81 ? -10.117 -10.367 -4.722 1.00 57.84 81 ARG A O 1
ATOM 607 N N . ASN A 1 82 ? -11.839 -8.936 -4.462 1.00 54.97 82 ASN A N 1
ATOM 608 C CA . ASN A 1 82 ? -12.140 -8.719 -5.875 1.00 54.97 82 ASN A CA 1
ATOM 609 C C . ASN A 1 82 ? -11.619 -7.370 -6.395 1.00 54.97 82 ASN A C 1
ATOM 611 O O . ASN A 1 82 ? -12.033 -6.948 -7.469 1.00 54.97 82 ASN A O 1
ATOM 615 N N . ASN A 1 83 ? -10.757 -6.670 -5.646 1.00 53.53 83 ASN A N 1
ATOM 616 C CA . ASN A 1 83 ? -10.179 -5.406 -6.087 1.00 53.53 83 ASN A CA 1
ATOM 617 C C . ASN A 1 83 ? -8.764 -5.638 -6.655 1.00 53.53 83 ASN A C 1
ATOM 619 O O . ASN A 1 83 ? -7.817 -5.770 -5.875 1.00 53.53 83 ASN A O 1
ATOM 623 N N . PRO A 1 84 ? -8.584 -5.673 -7.991 1.00 51.59 84 PRO A N 1
ATOM 624 C CA . PRO A 1 84 ? -7.288 -5.893 -8.651 1.00 51.59 84 PRO A CA 1
ATOM 625 C C . PRO A 1 84 ? -6.290 -4.737 -8.455 1.00 51.59 84 PRO A C 1
ATOM 627 O O . PRO A 1 84 ? -5.169 -4.784 -8.947 1.00 51.59 84 PRO A O 1
ATOM 630 N N . ILE A 1 85 ? -6.689 -3.704 -7.711 1.00 55.78 85 ILE A N 1
ATOM 631 C CA . ILE A 1 85 ? -5.937 -2.476 -7.444 1.00 55.78 85 ILE A CA 1
ATOM 632 C C . ILE A 1 85 ? -4.727 -2.717 -6.513 1.00 55.78 85 ILE A C 1
ATOM 634 O O . ILE A 1 85 ? -3.885 -1.840 -6.328 1.00 55.78 85 ILE A O 1
ATOM 638 N N . VAL A 1 86 ? -4.590 -3.925 -5.953 1.00 61.47 86 VAL A N 1
ATOM 639 C CA . VAL A 1 86 ? -3.335 -4.367 -5.334 1.00 61.47 86 VAL A CA 1
ATOM 640 C C . VAL A 1 86 ? -2.413 -4.940 -6.405 1.00 61.47 86 VAL A C 1
ATOM 642 O O . VAL A 1 86 ? -2.405 -6.147 -6.659 1.00 61.47 86 VAL A O 1
ATOM 645 N N . SER A 1 87 ? -1.595 -4.091 -7.029 1.00 65.94 87 SER A N 1
ATOM 646 C CA . SER A 1 87 ? -0.519 -4.586 -7.889 1.00 65.94 87 SER A CA 1
ATOM 647 C C . SER A 1 87 ? 0.570 -5.232 -7.027 1.00 65.94 87 SER A C 1
ATOM 649 O O . SER A 1 87 ? 1.443 -4.560 -6.480 1.00 65.94 87 SER A O 1
ATOM 651 N N . ARG A 1 88 ? 0.533 -6.568 -6.892 1.00 67.62 88 ARG A N 1
ATOM 652 C CA . ARG A 1 88 ? 1.541 -7.339 -6.134 1.00 67.62 88 ARG A CA 1
ATOM 653 C C . ARG A 1 88 ? 2.958 -7.082 -6.651 1.00 67.62 88 ARG A C 1
ATOM 655 O O . ARG A 1 88 ? 3.888 -7.021 -5.851 1.00 67.62 88 ARG A O 1
ATOM 662 N N . ARG A 1 89 ? 3.117 -6.917 -7.969 1.00 69.25 89 ARG A N 1
ATOM 663 C CA . ARG A 1 89 ? 4.405 -6.581 -8.593 1.00 69.25 89 ARG A CA 1
ATOM 664 C C . ARG A 1 89 ? 4.884 -5.208 -8.127 1.00 69.25 89 ARG A C 1
ATOM 666 O O . ARG A 1 89 ? 5.943 -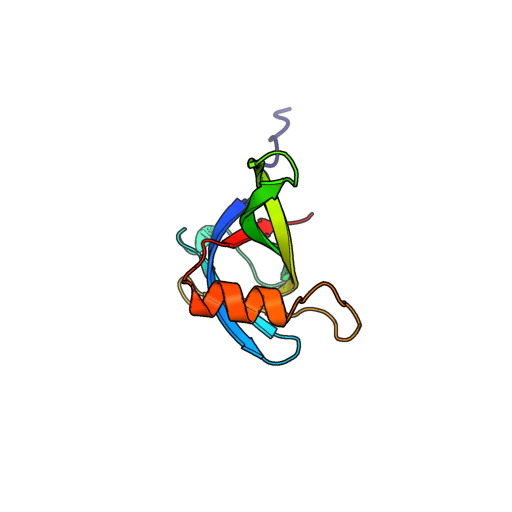5.147 -7.512 1.00 69.25 89 ARG A O 1
ATOM 673 N N . ALA A 1 90 ? 4.057 -4.170 -8.268 1.00 70.00 90 ALA A N 1
ATOM 674 C CA . ALA A 1 90 ? 4.410 -2.822 -7.818 1.00 70.00 90 ALA A CA 1
ATOM 675 C C . ALA A 1 90 ? 4.671 -2.766 -6.303 1.00 70.00 90 ALA A C 1
AT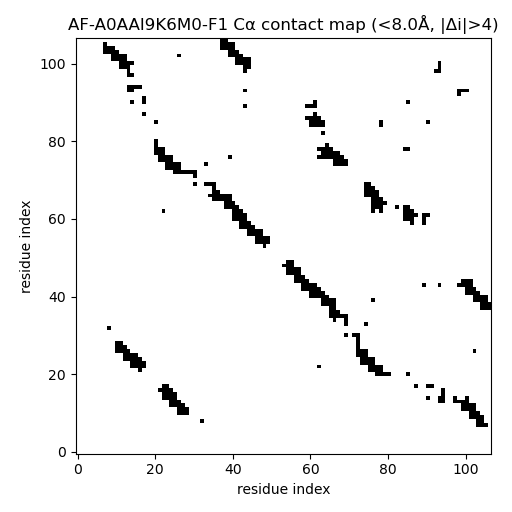OM 677 O O . ALA A 1 90 ? 5.615 -2.118 -5.866 1.00 70.00 90 ALA A O 1
ATOM 678 N N . ALA A 1 91 ? 3.895 -3.495 -5.492 1.00 69.75 91 ALA A N 1
ATOM 679 C CA . ALA A 1 91 ? 4.111 -3.586 -4.048 1.00 69.75 91 ALA A CA 1
ATOM 680 C C . ALA A 1 91 ? 5.458 -4.226 -3.689 1.00 69.75 91 ALA A C 1
ATOM 682 O O . ALA A 1 91 ? 6.158 -3.761 -2.789 1.00 69.75 91 ALA A O 1
ATOM 683 N N . THR A 1 92 ? 5.815 -5.299 -4.396 1.00 72.25 92 THR A N 1
ATOM 684 C CA . THR A 1 92 ? 7.058 -6.041 -4.168 1.00 72.25 92 THR A CA 1
ATOM 685 C C . THR A 1 92 ? 8.266 -5.233 -4.629 1.00 72.25 92 THR A C 1
ATOM 687 O O . THR A 1 92 ? 9.256 -5.158 -3.907 1.00 72.25 92 THR A O 1
ATOM 690 N N . GLU A 1 93 ? 8.181 -4.587 -5.792 1.00 74.69 93 GLU A N 1
ATOM 691 C CA . GLU A 1 93 ? 9.243 -3.721 -6.311 1.00 74.69 93 GLU A CA 1
ATOM 692 C C . GLU A 1 93 ? 9.430 -2.480 -5.444 1.00 74.69 93 GLU A C 1
ATOM 694 O O . GLU A 1 93 ? 10.551 -2.195 -5.027 1.00 74.69 93 GLU A O 1
ATOM 699 N N . ALA A 1 94 ? 8.343 -1.800 -5.073 1.00 72.81 94 ALA A N 1
ATOM 700 C CA . ALA A 1 94 ? 8.410 -0.644 -4.188 1.00 72.81 94 ALA A CA 1
ATOM 701 C C . ALA A 1 94 ? 9.003 -1.008 -2.820 1.00 72.81 94 ALA A C 1
ATOM 703 O O . ALA A 1 94 ? 9.797 -0.243 -2.280 1.00 72.81 94 ALA A O 1
ATOM 704 N N . LYS A 1 95 ? 8.692 -2.194 -2.277 1.00 77.62 95 LYS A N 1
ATOM 705 C CA . LYS A 1 95 ? 9.352 -2.705 -1.066 1.00 77.62 95 LYS A CA 1
ATOM 706 C C . LYS A 1 95 ? 10.841 -2.980 -1.300 1.00 77.62 95 LYS A C 1
ATOM 708 O O . LYS A 1 95 ? 11.665 -2.567 -0.491 1.00 77.62 95 LYS A O 1
ATOM 713 N N . LYS A 1 96 ? 11.197 -3.665 -2.392 1.00 79.69 96 LYS A N 1
ATOM 714 C CA . LYS A 1 96 ? 12.587 -4.032 -2.722 1.00 79.69 96 LYS A CA 1
ATOM 715 C C . LYS A 1 96 ? 13.485 -2.805 -2.901 1.00 79.69 96 LYS A C 1
ATOM 717 O O . LYS A 1 96 ? 14.648 -2.846 -2.517 1.00 79.69 96 LYS A O 1
ATOM 722 N N . HIS A 1 97 ? 12.940 -1.734 -3.469 1.00 77.94 97 HIS A N 1
ATOM 723 C CA . HIS A 1 97 ? 13.657 -0.494 -3.755 1.00 77.94 97 HIS A CA 1
ATOM 724 C C . HIS A 1 97 ? 13.435 0.606 -2.705 1.00 77.94 97 HIS A C 1
ATOM 726 O O . HIS A 1 97 ? 13.817 1.745 -2.959 1.00 77.94 97 HIS A O 1
ATOM 732 N N . ASP A 1 98 ? 12.795 0.300 -1.566 1.00 73.69 98 ASP A N 1
ATOM 733 C CA . ASP A 1 98 ? 12.431 1.280 -0.524 1.00 73.69 98 ASP A CA 1
ATOM 734 C C . ASP A 1 98 ? 11.762 2.543 -1.112 1.00 73.69 98 ASP A C 1
ATOM 736 O O . ASP A 1 98 ? 12.022 3.687 -0.735 1.00 73.69 98 ASP A O 1
ATOM 740 N N . THR A 1 99 ? 10.921 2.332 -2.129 1.00 78.81 99 THR A N 1
ATOM 741 C CA . THR A 1 99 ? 10.331 3.409 -2.917 1.00 78.81 99 THR A CA 1
ATOM 742 C C . THR A 1 99 ? 9.276 4.135 -2.101 1.00 78.81 99 THR A C 1
ATOM 744 O O . THR A 1 99 ? 8.428 3.531 -1.439 1.00 78.81 99 THR A O 1
ATOM 747 N N . LYS A 1 100 ? 9.308 5.464 -2.186 1.00 81.50 100 LYS A N 1
ATOM 748 C CA . LYS A 1 100 ? 8.353 6.329 -1.508 1.00 81.50 100 LYS A CA 1
ATOM 749 C C . LYS A 1 100 ? 6.953 6.121 -2.088 1.00 81.50 100 LYS A C 1
ATOM 751 O O . LYS A 1 100 ? 6.711 6.343 -3.272 1.00 81.50 100 LYS A O 1
ATOM 756 N N . VAL A 1 101 ? 6.030 5.714 -1.229 1.00 83.44 101 VAL A N 1
ATOM 757 C CA . VAL A 1 101 ? 4.606 5.550 -1.525 1.00 83.44 101 VAL A CA 1
ATOM 758 C C . VAL A 1 101 ? 3.852 6.745 -0.968 1.00 83.44 101 VAL A C 1
ATOM 760 O O . VAL A 1 101 ? 4.265 7.364 0.006 1.00 83.44 101 VAL A O 1
ATOM 763 N N . ASN A 1 102 ? 2.737 7.097 -1.584 1.00 86.00 102 ASN A N 1
ATOM 764 C CA . ASN A 1 102 ? 1.843 8.129 -1.100 1.00 86.00 102 ASN A CA 1
ATOM 765 C C . ASN A 1 102 ? 0.498 7.499 -0.732 1.00 86.00 102 ASN A C 1
ATOM 767 O O . A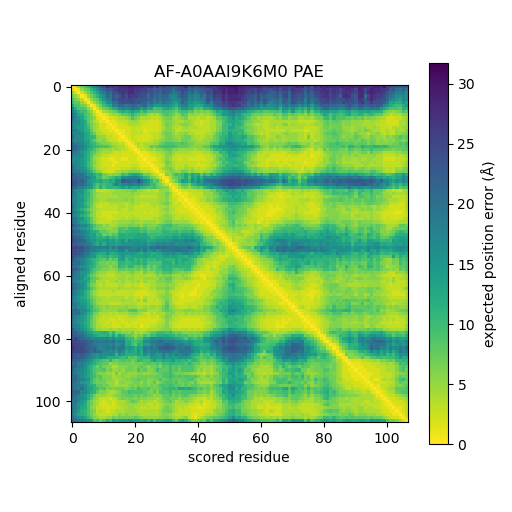SN A 1 102 ? -0.126 6.832 -1.552 1.00 86.00 102 ASN A O 1
ATOM 771 N N . VAL A 1 103 ? 0.056 7.703 0.505 1.00 84.31 103 VAL A N 1
ATOM 772 C CA . VAL A 1 103 ? -1.204 7.171 1.031 1.00 84.31 103 VAL A CA 1
ATOM 773 C C . VAL A 1 103 ? -2.191 8.312 1.165 1.00 84.31 103 VAL A C 1
ATOM 775 O O . VAL A 1 103 ? -1.995 9.235 1.959 1.00 84.31 103 VAL A O 1
ATOM 778 N N . ARG A 1 104 ? -3.286 8.237 0.416 1.00 85.38 104 ARG A N 1
ATOM 779 C CA . ARG A 1 104 ? -4.338 9.249 0.397 1.00 85.38 104 ARG A CA 1
ATOM 780 C C . ARG A 1 104 ? -5.658 8.686 0.910 1.00 85.38 104 ARG A C 1
ATOM 782 O O . ARG A 1 104 ? -6.069 7.609 0.498 1.00 85.38 104 ARG A O 1
ATOM 789 N N . VAL A 1 105 ? -6.357 9.445 1.752 1.00 83.12 105 VAL A N 1
ATOM 790 C CA . VAL A 1 105 ? -7.751 9.150 2.126 1.00 83.12 105 VAL A CA 1
ATOM 791 C C . VAL A 1 105 ? -8.685 9.542 0.983 1.00 83.12 105 VAL A C 1
ATOM 793 O O . VAL A 1 105 ? -8.626 10.672 0.486 1.00 83.12 105 VAL A O 1
ATOM 796 N N . VAL 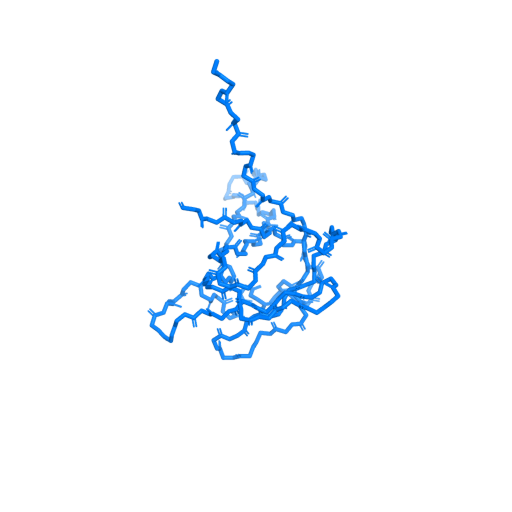A 1 106 ? -9.555 8.614 0.593 1.00 78.12 106 VAL A N 1
ATOM 797 C CA . VAL A 1 106 ? -10.616 8.818 -0.399 1.00 78.12 106 VAL A CA 1
ATOM 798 C C . VAL A 1 106 ? -11.939 8.880 0.365 1.00 78.12 106 VAL A C 1
ATOM 800 O O . VAL A 1 106 ? -12.232 7.986 1.156 1.00 78.12 106 VAL A O 1
ATOM 803 N N . GLN A 1 107 ? -12.664 9.992 0.215 1.00 63.38 107 GLN A N 1
ATOM 804 C CA . GLN A 1 107 ? -13.961 10.244 0.856 1.00 63.38 107 GLN A CA 1
ATOM 805 C C . GLN A 1 107 ? -15.087 10.113 -0.151 1.00 63.38 107 GLN A C 1
ATOM 807 O O . GLN A 1 107 ? -14.847 10.517 -1.311 1.00 63.38 107 GLN A O 1
#

Secondary structure (DSSP, 8-state):
---------EEEEEEEEEETTEEEEEESS-GGG--TT-EEEEEEEEEEE-TTS-EEEEEEEEEEEEEEEEETTEEEEE--TT-TT--HHHHHHHHHTTPPEEEEE--

Mean predicted aligned error: 8.82 Å

Nearest PDB structures (foldseek):
  5yly-assembly2_B  TM=3.632E-01  e=5.363E-02  Ulva prolifera
  4hlj-assembly1_A  TM=3.701E-01  e=9.902E-01  Homo sapiens
  2e7h-assembly1_A  TM=3.512E-01  e=1.369E+00  Homo sapiens
  8fn9-assembly2_D  TM=3.276E-01  e=8.134E+00  Homo sapiens

Solvent-accessible surface area (backbone atoms only — not comparable to full-atom values): 5972 Å² total; per-residue (Å²): 136,86,80,76,76,77,72,74,55,65,39,53,24,34,54,77,47,77,58,94,51,37,38,32,32,37,37,81,56,75,59,90,81,71,56,69,66,43,35,32,38,32,31,37,65,44,82,42,62,46,98,86,67,48,80,43,78,48,73,46,55,35,34,47,26,33,24,72,42,73,57,74,47,33,38,31,31,39,28,55,94,86,52,80,48,47,31,64,65,59,41,51,49,32,37,74,66,71,36,62,23,40,40,30,56,57,131

Organism: NCBI:txid33043

Foldseek 3Di:
DDPPPPPWDKFKWAWPDDDQQKTKIQTPDWDPPADFFFWKWKKFWDFDADPVRHTDIDIATQHTATFHDDDTSITIGGHDNPDPSNPVVCSVVRNVVRTIMMMTTDD